Protein AF-A0A935PKX3-F1 (afdb_monomer_lite)

Radius of gyration: 15.68 Å; chains: 1; bounding box: 36×34×43 Å

pLDDT: mean 71.05, std 22.19, range [32.66, 96.31]

Sequence (102 aa):
MTRASIRSLAVVAAVDPDDPLLAIASPAQTMVAGSTWPADEAVLLPAFAQLRTRHPAARLVLVPHEPTTEHLDRIDGDAARLGRHRPGPAQPIAQGARRPSW

Structure (mmCIF, N/CA/C/O backbone):
data_AF-A0A935PKX3-F1
#
_entry.id   AF-A0A935PKX3-F1
#
loop_
_atom_site.group_PDB
_atom_site.id
_atom_site.type_symbol
_atom_site.label_atom_id
_atom_site.label_alt_id
_atom_site.label_comp_id
_atom_site.label_asym_id
_atom_site.label_entity_id
_atom_site.label_seq_id
_atom_site.pdbx_PDB_ins_code
_atom_site.Cartn_x
_atom_site.Cartn_y
_atom_site.Cartn_z
_atom_site.occupancy
_atom_site.B_iso_or_equiv
_atom_site.auth_seq_id
_atom_site.auth_comp_id
_atom_site.auth_asym_id
_atom_site.auth_atom_id
_atom_site.pdbx_PDB_model_num
ATOM 1 N N . MET A 1 1 ? 24.377 1.841 30.036 1.00 37.47 1 MET A N 1
ATOM 2 C CA . MET A 1 1 ? 23.504 1.287 28.977 1.00 37.47 1 MET A CA 1
ATOM 3 C C . MET A 1 1 ? 23.198 2.398 27.986 1.00 37.47 1 MET A C 1
ATOM 5 O O . MET A 1 1 ? 22.379 3.260 28.273 1.00 37.47 1 MET A O 1
ATOM 9 N N . THR A 1 2 ? 23.932 2.457 26.879 1.00 32.66 2 THR A N 1
ATOM 10 C CA . THR A 1 2 ? 23.853 3.564 25.916 1.00 32.66 2 THR A CA 1
ATOM 11 C C . THR A 1 2 ? 22.653 3.341 25.002 1.00 32.66 2 THR A C 1
ATOM 13 O O . THR A 1 2 ? 22.643 2.396 24.217 1.00 32.66 2 THR A O 1
ATOM 16 N N . ARG A 1 3 ? 21.616 4.179 25.127 1.00 37.12 3 ARG A N 1
ATOM 17 C CA . ARG A 1 3 ? 20.496 4.217 24.177 1.00 37.12 3 ARG A CA 1
ATOM 18 C C . ARG A 1 3 ? 21.080 4.500 22.793 1.00 37.12 3 ARG A C 1
ATOM 20 O O . ARG A 1 3 ? 21.654 5.566 22.588 1.00 37.12 3 ARG A O 1
ATOM 27 N N . ALA A 1 4 ? 20.950 3.557 21.863 1.00 33.56 4 ALA A N 1
ATOM 28 C CA . ALA A 1 4 ? 21.176 3.827 20.452 1.00 33.56 4 ALA A CA 1
ATOM 29 C C . ALA A 1 4 ? 20.239 4.973 20.046 1.00 33.56 4 ALA A C 1
ATOM 31 O O . ALA A 1 4 ? 19.024 4.799 19.966 1.00 33.56 4 ALA A O 1
ATOM 32 N N . SER A 1 5 ? 20.797 6.173 19.892 1.00 41.78 5 SER A N 1
ATOM 33 C CA . SER A 1 5 ? 20.060 7.329 19.401 1.00 41.78 5 SER A CA 1
ATOM 34 C C . SER A 1 5 ? 19.805 7.093 17.918 1.00 41.78 5 SER A C 1
ATOM 36 O O . SER A 1 5 ? 20.708 7.208 17.087 1.00 41.78 5 SER A O 1
ATOM 38 N N . ILE A 1 6 ? 18.590 6.654 17.596 1.00 37.53 6 ILE A N 1
ATOM 39 C CA . ILE A 1 6 ? 18.141 6.474 16.220 1.00 37.53 6 ILE A CA 1
ATOM 40 C C . ILE A 1 6 ? 18.097 7.873 15.594 1.00 37.53 6 ILE A C 1
ATOM 42 O O . ILE A 1 6 ? 17.214 8.674 15.901 1.00 37.53 6 ILE A O 1
ATOM 46 N N . ARG A 1 7 ? 19.062 8.173 14.715 1.00 43.88 7 ARG A N 1
ATOM 47 C CA . ARG A 1 7 ? 19.175 9.455 13.991 1.00 43.88 7 ARG A CA 1
ATOM 48 C C . ARG A 1 7 ? 17.921 9.820 13.177 1.00 43.88 7 ARG A C 1
ATOM 50 O O . ARG A 1 7 ? 17.786 10.968 12.772 1.00 43.88 7 ARG A O 1
ATOM 57 N N . SER A 1 8 ? 16.986 8.890 12.985 1.00 38.31 8 SER A N 1
ATOM 58 C CA . SER A 1 8 ? 15.720 9.114 12.279 1.00 38.31 8 SER A CA 1
ATOM 59 C C . SER A 1 8 ? 14.780 10.109 12.977 1.00 38.31 8 SER A C 1
ATOM 61 O O . SER A 1 8 ? 14.030 10.793 12.293 1.00 38.31 8 SER A O 1
ATOM 63 N N . LEU A 1 9 ? 14.830 10.250 14.310 1.00 38.75 9 LEU A N 1
ATOM 64 C CA . LEU A 1 9 ? 13.963 11.196 15.040 1.00 38.75 9 LEU A CA 1
ATOM 65 C C . LEU A 1 9 ? 14.332 12.668 14.789 1.00 38.75 9 LEU A C 1
ATOM 67 O O . LEU A 1 9 ? 13.450 13.521 14.752 1.00 38.75 9 LEU A O 1
ATOM 71 N N . ALA A 1 10 ? 15.618 12.965 14.585 1.00 35.41 10 ALA A N 1
ATOM 72 C CA . ALA A 1 10 ? 16.086 14.332 14.352 1.00 35.41 10 ALA A CA 1
ATOM 73 C C . ALA A 1 10 ? 15.699 14.859 12.961 1.00 35.41 10 ALA A C 1
ATOM 75 O O . ALA A 1 10 ? 15.433 16.046 12.815 1.00 35.41 10 ALA A O 1
ATOM 76 N N . VAL A 1 11 ? 15.628 13.978 11.955 1.00 48.41 11 VAL A N 1
ATOM 77 C CA . VAL A 1 11 ? 15.228 14.352 10.589 1.00 48.41 11 VAL A CA 1
ATOM 78 C C . VAL A 1 11 ? 13.750 14.725 10.544 1.00 48.41 11 VAL A C 1
ATOM 80 O O . VAL A 1 11 ? 13.424 15.758 9.981 1.00 48.41 11 VAL A O 1
ATOM 83 N N . VAL A 1 12 ? 12.871 13.954 11.199 1.00 49.59 12 VAL A N 1
ATOM 84 C CA . VAL A 1 12 ? 11.422 14.236 11.234 1.00 49.59 12 VAL A CA 1
ATOM 85 C C . VAL A 1 12 ? 11.116 15.572 11.918 1.00 49.59 12 VAL A C 1
ATOM 87 O O . VAL A 1 12 ? 10.255 16.306 11.453 1.00 49.59 12 VAL A O 1
ATOM 90 N N . ALA A 1 13 ? 11.840 15.920 12.985 1.00 51.97 13 ALA A N 1
ATOM 91 C CA . ALA A 1 13 ? 11.655 17.193 13.687 1.00 51.97 13 ALA A CA 1
ATOM 92 C C . ALA A 1 13 ? 12.149 18.422 12.897 1.00 51.97 13 ALA A C 1
ATOM 94 O O . ALA A 1 13 ? 11.794 19.545 13.243 1.00 51.97 13 ALA A O 1
ATOM 95 N N . ALA A 1 14 ? 12.984 18.214 11.874 1.00 55.47 14 ALA A N 1
ATOM 96 C CA . ALA A 1 14 ? 13.515 19.265 11.007 1.00 55.47 14 ALA A CA 1
ATOM 97 C C . ALA A 1 14 ? 12.725 19.423 9.695 1.00 55.47 14 ALA A C 1
ATOM 99 O O . ALA A 1 14 ? 13.052 20.299 8.895 1.00 55.47 14 ALA A O 1
ATOM 100 N N . VAL A 1 15 ? 11.721 18.570 9.460 1.00 62.34 15 VAL A N 1
ATOM 101 C CA . VAL A 1 15 ? 10.789 18.714 8.339 1.00 62.34 15 VAL A CA 1
ATOM 102 C C . VAL A 1 15 ? 9.894 19.923 8.610 1.00 62.34 15 VAL A C 1
ATOM 104 O O . VAL A 1 15 ? 9.412 20.097 9.730 1.00 62.34 15 VAL A O 1
ATOM 107 N N . ASP A 1 16 ? 9.697 20.760 7.591 1.00 67.12 16 ASP A N 1
ATOM 108 C CA . ASP A 1 16 ? 8.767 21.888 7.648 1.00 67.12 16 ASP A CA 1
ATOM 109 C C . ASP A 1 16 ? 7.384 21.382 8.114 1.00 67.12 16 ASP A C 1
ATOM 111 O O . ASP A 1 16 ? 6.899 20.404 7.547 1.00 67.12 16 ASP A O 1
ATOM 115 N N . PRO A 1 17 ? 6.747 21.976 9.142 1.00 64.81 17 PRO A N 1
ATOM 116 C CA . PRO A 1 17 ? 5.419 21.569 9.609 1.00 64.81 17 PRO A CA 1
ATOM 117 C C . PRO A 1 17 ? 4.352 21.514 8.507 1.00 64.81 17 PRO A C 1
ATOM 119 O O . PRO A 1 17 ? 3.407 20.731 8.619 1.00 64.81 17 PRO A O 1
ATOM 122 N N . ASP A 1 18 ? 4.522 22.310 7.450 1.00 66.38 18 ASP A N 1
ATOM 123 C CA . ASP A 1 18 ? 3.635 22.364 6.290 1.00 66.38 18 ASP A CA 1
ATOM 124 C C . ASP A 1 18 ? 4.097 21.447 5.136 1.00 66.38 18 ASP A C 1
ATOM 126 O O . ASP A 1 18 ? 3.485 21.432 4.063 1.00 66.38 18 ASP A O 1
ATOM 130 N N . ASP A 1 19 ? 5.155 20.649 5.331 1.00 72.88 19 ASP A N 1
ATOM 131 C CA . ASP A 1 19 ? 5.633 19.684 4.341 1.00 72.88 19 ASP A CA 1
ATOM 132 C C . ASP A 1 19 ? 4.537 18.637 4.051 1.00 72.88 19 ASP A C 1
ATOM 134 O O . ASP A 1 19 ? 4.039 17.972 4.970 1.00 72.88 19 ASP A O 1
ATOM 138 N N . PRO A 1 20 ? 4.172 18.410 2.776 1.00 65.75 20 PRO A N 1
ATOM 139 C CA . PRO A 1 20 ? 3.195 17.394 2.391 1.00 65.75 20 PRO A CA 1
ATOM 140 C C . PRO A 1 20 ? 3.506 15.982 2.918 1.00 65.75 20 PRO A C 1
ATOM 142 O O . PRO A 1 20 ? 2.588 15.177 3.094 1.00 65.75 20 PRO A O 1
ATOM 145 N N . LEU A 1 21 ? 4.772 15.661 3.205 1.00 65.69 21 LEU A N 1
ATOM 146 C CA . LEU A 1 21 ? 5.177 14.398 3.824 1.00 65.69 21 LEU A CA 1
ATOM 147 C C . LEU A 1 21 ? 4.681 14.262 5.274 1.00 65.69 21 LEU A C 1
ATOM 149 O O . LEU A 1 21 ? 4.435 13.145 5.736 1.00 65.69 21 LEU A O 1
ATOM 153 N N . LEU A 1 22 ? 4.450 15.365 5.989 1.00 64.69 22 LEU A N 1
ATOM 154 C CA . LEU A 1 22 ? 3.843 15.336 7.321 1.00 64.69 22 LEU A CA 1
ATOM 155 C C . LEU A 1 22 ? 2.333 15.080 7.277 1.00 64.69 22 LEU A C 1
ATOM 157 O O . LEU A 1 22 ? 1.787 14.547 8.238 1.00 64.69 22 LEU A O 1
ATOM 161 N N . ALA A 1 23 ? 1.654 15.286 6.142 1.00 59.94 23 ALA A N 1
ATOM 162 C CA . ALA A 1 23 ? 0.272 14.815 5.969 1.00 59.94 23 ALA A CA 1
ATOM 163 C C . ALA A 1 23 ? 0.168 13.270 6.008 1.00 59.94 23 ALA A C 1
ATOM 165 O O . ALA A 1 23 ? -0.908 12.681 6.200 1.00 59.94 23 ALA A O 1
ATOM 166 N N . ILE A 1 24 ? 1.297 12.572 5.839 1.00 57.00 24 ILE A N 1
ATOM 167 C CA . ILE A 1 24 ? 1.397 11.125 6.031 1.00 57.00 24 ILE A CA 1
ATOM 168 C C . ILE A 1 24 ? 1.506 10.767 7.525 1.00 57.00 24 ILE A C 1
ATOM 170 O O . ILE A 1 24 ? 1.018 9.709 7.932 1.00 57.00 24 ILE A O 1
ATOM 174 N N . ALA A 1 25 ? 2.044 11.672 8.351 1.00 56.81 25 ALA A N 1
ATOM 175 C CA . ALA A 1 25 ? 2.118 11.567 9.807 1.00 56.81 25 ALA A CA 1
ATOM 176 C C . ALA A 1 25 ? 0.739 11.832 10.445 1.00 56.81 25 ALA A C 1
ATOM 178 O O . ALA A 1 25 ? 0.468 12.849 11.073 1.00 56.81 25 ALA A O 1
ATOM 179 N N . SER A 1 26 ? -0.178 10.888 10.249 1.00 56.03 26 SER A N 1
ATOM 180 C CA . SER A 1 26 ? -1.461 10.856 10.955 1.00 56.03 26 SER A CA 1
ATOM 181 C C . SER A 1 26 ? -1.257 10.379 12.404 1.00 56.03 26 SER A C 1
ATOM 183 O O . SER A 1 26 ? -0.349 9.584 12.644 1.00 56.03 26 SER A O 1
ATOM 185 N N . PRO A 1 27 ? -2.132 10.742 13.368 1.00 58.00 27 PRO A N 1
ATOM 186 C CA . PRO A 1 27 ? -2.209 10.043 14.659 1.00 58.00 27 PRO A CA 1
ATOM 187 C C . PRO A 1 27 ? -2.536 8.547 14.508 1.00 58.00 27 PRO A C 1
ATOM 189 O O . PRO A 1 27 ? -2.384 7.775 15.454 1.00 58.00 27 PRO A O 1
ATOM 192 N N . ALA A 1 28 ? -2.992 8.115 13.327 1.00 63.09 28 ALA A N 1
ATOM 193 C CA . ALA A 1 28 ? -3.118 6.708 13.007 1.00 63.09 28 ALA A CA 1
ATOM 194 C C . ALA A 1 28 ? -1.743 6.045 12.834 1.00 63.09 28 ALA A C 1
ATOM 196 O O . ALA A 1 28 ? -0.863 6.545 12.131 1.00 63.09 28 ALA A O 1
ATOM 197 N N . GLN A 1 29 ? -1.593 4.867 13.438 1.00 77.38 29 GLN A N 1
ATOM 198 C CA . GLN A 1 29 ? -0.374 4.072 13.366 1.00 77.38 29 GLN A CA 1
ATOM 199 C C . GLN A 1 29 ? 0.024 3.822 11.903 1.00 77.38 29 GLN A C 1
ATOM 201 O O . GLN A 1 29 ? -0.708 3.187 11.137 1.00 77.38 29 GLN A O 1
ATOM 206 N N . THR A 1 30 ? 1.183 4.356 11.521 1.00 82.88 30 THR A N 1
ATOM 207 C CA . THR A 1 30 ? 1.726 4.256 10.166 1.00 82.88 30 THR A CA 1
ATOM 208 C C . THR A 1 30 ? 2.933 3.332 10.184 1.00 82.88 30 THR A C 1
ATOM 210 O O . THR A 1 30 ? 3.892 3.568 10.917 1.00 82.88 30 THR A O 1
ATOM 213 N N . MET A 1 31 ? 2.872 2.264 9.392 1.00 85.31 31 MET A N 1
ATOM 214 C CA . MET A 1 31 ? 3.996 1.366 9.153 1.00 85.31 31 MET A CA 1
ATOM 215 C C . MET A 1 31 ? 4.727 1.821 7.892 1.00 85.31 31 MET A C 1
ATOM 217 O O . MET A 1 31 ? 4.093 2.068 6.868 1.00 85.31 31 MET A O 1
ATOM 221 N N . VAL A 1 32 ? 6.051 1.935 7.966 1.00 88.12 32 VAL A N 1
ATOM 222 C CA . VAL A 1 32 ? 6.898 2.286 6.821 1.00 88.12 32 VAL A CA 1
ATOM 223 C C . VAL A 1 32 ? 7.807 1.101 6.527 1.00 88.12 32 VAL A C 1
ATOM 225 O O . VAL A 1 32 ? 8.593 0.705 7.386 1.00 88.12 32 VAL A O 1
ATOM 228 N N . ALA A 1 33 ? 7.688 0.535 5.329 1.00 88.94 33 ALA A N 1
ATOM 229 C CA . ALA A 1 33 ? 8.545 -0.534 4.835 1.00 88.94 33 ALA A CA 1
ATOM 230 C C . ALA A 1 33 ? 9.383 0.009 3.675 1.00 88.94 33 ALA A C 1
ATOM 232 O O . ALA A 1 33 ? 8.868 0.248 2.582 1.00 88.94 33 ALA A O 1
ATOM 233 N N . GLY A 1 34 ? 10.659 0.271 3.955 1.00 91.38 34 GLY A N 1
ATOM 234 C CA . GLY A 1 34 ? 11.612 0.797 2.984 1.00 91.38 34 GLY A CA 1
ATOM 235 C C . GLY A 1 34 ? 12.474 -0.289 2.354 1.00 91.38 34 GLY A C 1
ATOM 236 O O . GLY A 1 34 ? 12.805 -1.268 3.019 1.00 91.38 34 GLY A O 1
ATOM 237 N N . SER A 1 35 ? 12.878 -0.070 1.103 1.00 92.38 35 SER A N 1
ATOM 238 C CA . SER A 1 35 ? 13.764 -0.949 0.330 1.00 92.38 35 SER A CA 1
ATOM 239 C C . SER A 1 35 ? 13.226 -2.372 0.154 1.00 92.38 35 SER A C 1
ATOM 241 O O . SER A 1 35 ? 13.991 -3.330 0.239 1.00 92.38 35 SER A O 1
ATOM 243 N N . THR A 1 36 ? 11.920 -2.512 -0.074 1.00 95.06 36 THR A N 1
ATOM 244 C CA . THR A 1 36 ? 11.280 -3.825 -0.226 1.00 95.06 36 THR A CA 1
ATOM 245 C C . THR A 1 36 ? 11.541 -4.445 -1.594 1.00 95.06 36 THR A C 1
ATOM 247 O O . THR A 1 36 ? 11.628 -3.748 -2.604 1.00 95.06 36 THR A O 1
ATOM 250 N N . TRP A 1 37 ? 11.606 -5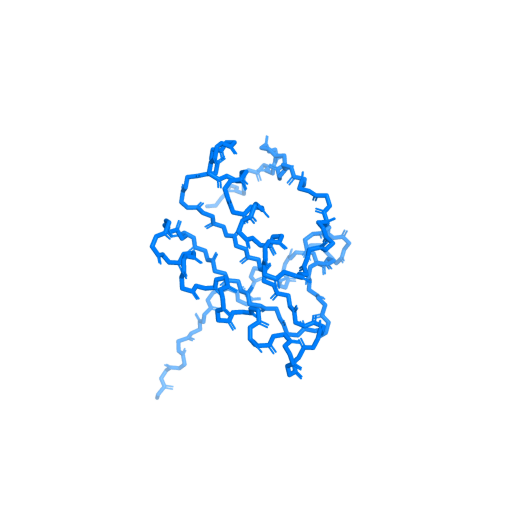.770 -1.629 1.00 96.25 37 TRP A N 1
ATOM 251 C CA . TRP A 1 37 ? 11.582 -6.585 -2.841 1.00 96.25 37 TRP A CA 1
ATOM 252 C C . TRP A 1 37 ? 10.217 -7.270 -3.010 1.00 96.25 37 TRP A C 1
ATOM 254 O O . TRP A 1 37 ? 9.458 -7.364 -2.041 1.00 96.25 37 TRP A O 1
ATOM 264 N N . PRO A 1 38 ? 9.903 -7.838 -4.194 1.00 95.75 38 PRO A N 1
ATOM 265 C CA . PRO A 1 38 ? 8.631 -8.533 -4.417 1.00 95.75 38 PRO A CA 1
ATOM 266 C C . PRO A 1 38 ? 8.293 -9.602 -3.363 1.00 95.75 38 PRO A C 1
ATOM 268 O O . PRO A 1 38 ? 7.132 -9.762 -2.989 1.00 95.75 38 PRO A O 1
ATOM 271 N N . ALA A 1 39 ? 9.301 -10.306 -2.839 1.00 96.19 39 ALA A N 1
ATOM 272 C CA . ALA A 1 39 ? 9.115 -11.303 -1.785 1.00 96.19 39 ALA A CA 1
ATOM 273 C C . ALA A 1 39 ? 8.660 -10.689 -0.447 1.00 96.19 39 ALA A C 1
ATOM 275 O O . ALA A 1 39 ? 7.826 -11.278 0.240 1.00 96.19 39 ALA A O 1
ATOM 276 N N . ASP A 1 40 ? 9.159 -9.501 -0.095 1.00 96.31 40 ASP A N 1
ATOM 277 C CA . ASP A 1 40 ? 8.739 -8.786 1.114 1.00 96.31 40 ASP A CA 1
ATOM 278 C C . ASP A 1 40 ? 7.282 -8.328 0.975 1.00 96.31 40 ASP A C 1
ATOM 280 O O . ASP A 1 40 ? 6.465 -8.498 1.879 1.00 96.31 40 ASP A O 1
ATOM 284 N N . GLU A 1 41 ? 6.930 -7.786 -0.190 1.00 95.12 41 GLU A N 1
ATOM 285 C CA . GLU A 1 41 ? 5.602 -7.241 -0.499 1.00 95.12 41 GLU A CA 1
ATOM 286 C C . GLU A 1 41 ? 4.515 -8.315 -0.450 1.00 95.12 41 GLU A C 1
ATOM 288 O O . GLU A 1 41 ? 3.438 -8.080 0.106 1.00 95.12 41 GLU A O 1
ATOM 293 N N . ALA A 1 42 ? 4.829 -9.515 -0.951 1.00 94.88 42 ALA A N 1
ATOM 294 C CA . ALA A 1 42 ? 3.951 -10.681 -0.913 1.00 94.88 42 ALA A CA 1
ATOM 295 C C . ALA A 1 42 ? 3.572 -11.104 0.519 1.00 94.88 42 ALA A C 1
ATOM 297 O O . ALA A 1 42 ? 2.522 -11.713 0.723 1.00 94.88 42 ALA A O 1
ATOM 298 N N . VAL A 1 43 ? 4.394 -10.763 1.516 1.00 96.06 43 VAL A N 1
ATOM 299 C CA . VAL A 1 43 ? 4.115 -11.005 2.940 1.00 96.06 43 VAL A CA 1
ATOM 300 C C . VAL A 1 43 ? 3.484 -9.776 3.597 1.00 96.06 43 VAL A C 1
ATOM 302 O O . VAL A 1 43 ? 2.497 -9.891 4.329 1.00 96.06 43 VAL A O 1
ATOM 305 N N . LEU A 1 44 ? 4.032 -8.587 3.335 1.00 94.62 44 LEU A N 1
ATOM 306 C CA . LEU A 1 44 ? 3.630 -7.334 3.974 1.00 94.62 44 LEU A CA 1
ATOM 307 C C . LEU A 1 44 ? 2.193 -6.937 3.634 1.00 94.62 44 LEU A C 1
ATOM 309 O O . LEU A 1 44 ? 1.443 -6.563 4.536 1.00 94.62 44 LEU A O 1
ATOM 313 N N . LEU A 1 45 ? 1.792 -7.033 2.364 1.00 93.31 45 LEU A N 1
ATOM 314 C CA . LEU A 1 45 ? 0.458 -6.634 1.914 1.00 93.31 45 LEU A CA 1
ATOM 315 C C . LEU A 1 45 ? -0.668 -7.436 2.598 1.00 93.31 45 LEU A C 1
ATOM 317 O O . LEU A 1 45 ? -1.542 -6.810 3.210 1.00 93.31 45 LEU A O 1
ATOM 321 N N . PRO A 1 46 ? -0.676 -8.787 2.591 1.00 93.81 46 PRO A N 1
ATOM 322 C CA . PRO A 1 46 ? -1.723 -9.547 3.273 1.00 93.81 46 PRO A CA 1
ATOM 323 C C . PRO A 1 46 ? -1.666 -9.396 4.798 1.00 93.81 46 PRO A C 1
ATOM 325 O O . PRO A 1 46 ? -2.717 -9.286 5.435 1.00 93.81 46 PRO A O 1
ATOM 328 N N . ALA A 1 47 ? -0.474 -9.330 5.401 1.00 93.69 47 ALA A N 1
ATOM 329 C CA . ALA A 1 47 ? -0.339 -9.101 6.840 1.00 93.69 47 ALA A CA 1
ATOM 330 C C . ALA A 1 47 ? -0.924 -7.740 7.251 1.00 93.69 47 ALA A C 1
ATOM 332 O O . ALA A 1 47 ? -1.661 -7.632 8.234 1.00 93.69 47 ALA A O 1
ATOM 333 N N . PHE A 1 48 ? -0.659 -6.699 6.462 1.00 92.62 48 PHE A N 1
ATOM 334 C CA . PHE A 1 48 ? -1.199 -5.370 6.700 1.00 92.62 48 PHE A CA 1
ATOM 335 C C . PHE A 1 48 ? -2.716 -5.305 6.460 1.00 92.62 48 PHE A C 1
ATOM 337 O O . PHE A 1 48 ? -3.438 -4.671 7.234 1.00 92.62 48 PHE A O 1
ATOM 344 N N . ALA A 1 49 ? -3.236 -6.015 5.456 1.00 91.56 49 ALA A N 1
ATOM 345 C CA . ALA A 1 49 ? -4.677 -6.151 5.253 1.00 91.56 49 ALA A CA 1
ATOM 346 C C . ALA A 1 49 ? -5.366 -6.779 6.481 1.00 91.56 49 ALA A C 1
ATOM 348 O O . ALA A 1 49 ? -6.392 -6.270 6.941 1.00 91.56 49 ALA A O 1
ATOM 349 N N . GLN A 1 50 ? -4.763 -7.814 7.079 1.00 91.94 50 GLN A N 1
ATOM 350 C CA . GLN A 1 50 ? -5.245 -8.400 8.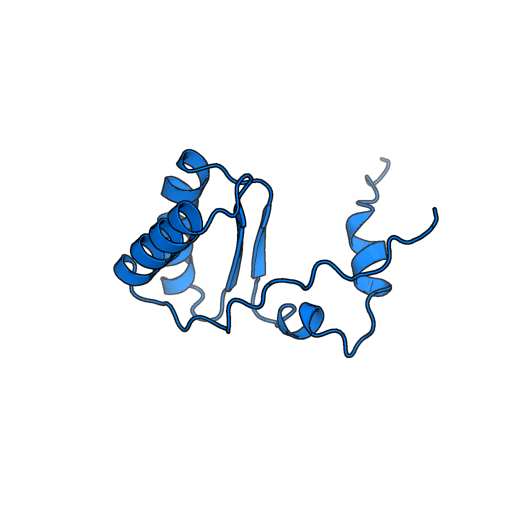334 1.00 91.94 50 GLN A CA 1
ATOM 351 C C . GLN A 1 50 ? -5.153 -7.417 9.505 1.00 91.94 50 GLN A C 1
ATOM 353 O O . GLN A 1 50 ? -6.106 -7.300 10.277 1.00 91.94 50 GLN A O 1
ATOM 358 N N . LEU A 1 51 ? -4.052 -6.672 9.640 1.00 89.25 51 LEU A N 1
ATOM 359 C CA . LEU A 1 51 ? -3.899 -5.642 10.673 1.00 89.25 51 LEU A CA 1
ATOM 360 C C . LEU A 1 51 ? -5.033 -4.609 10.603 1.00 89.25 51 LEU A C 1
ATOM 362 O O . LEU A 1 51 ? -5.620 -4.256 11.628 1.00 89.25 51 LEU A O 1
ATOM 366 N N . ARG A 1 52 ? -5.402 -4.178 9.392 1.00 89.12 52 ARG A N 1
ATOM 367 C CA . ARG A 1 52 ? -6.467 -3.190 9.171 1.00 89.12 52 ARG A CA 1
ATOM 368 C C . ARG A 1 52 ? -7.863 -3.659 9.562 1.00 89.12 52 ARG A C 1
ATOM 370 O O . ARG A 1 52 ? -8.735 -2.817 9.754 1.00 89.12 52 ARG A O 1
ATOM 377 N N . THR A 1 53 ? -8.090 -4.962 9.731 1.00 88.31 53 THR A N 1
ATOM 378 C CA . THR A 1 53 ? -9.352 -5.460 10.309 1.00 88.31 53 THR A CA 1
ATOM 379 C C . THR A 1 53 ? -9.514 -5.048 11.775 1.00 88.31 53 THR A C 1
ATOM 381 O O . THR A 1 53 ? -10.633 -4.823 12.223 1.00 88.31 53 THR A O 1
ATOM 384 N N . ARG A 1 54 ? -8.398 -4.894 12.502 1.00 89.25 54 ARG A N 1
ATOM 385 C CA . ARG A 1 54 ? -8.352 -4.483 13.916 1.00 89.25 54 ARG A CA 1
ATOM 386 C C . ARG A 1 54 ? -8.050 -2.995 14.081 1.00 89.25 54 ARG A C 1
ATOM 388 O O . ARG A 1 54 ? -8.523 -2.373 15.025 1.00 89.25 54 ARG A O 1
ATOM 395 N N . HIS A 1 55 ? -7.302 -2.419 13.140 1.00 87.12 55 HIS A N 1
ATOM 396 C CA . HIS A 1 55 ? -6.914 -1.008 13.127 1.00 87.12 55 HIS A CA 1
ATOM 397 C C . HIS A 1 55 ? -7.298 -0.357 11.786 1.00 87.12 55 HIS A C 1
ATOM 399 O O . HIS A 1 55 ? -6.435 -0.160 10.928 1.00 87.12 55 HIS A O 1
ATOM 405 N N . PRO A 1 56 ? -8.579 -0.003 11.567 1.00 86.75 56 PRO A N 1
ATOM 406 C CA . PRO A 1 56 ? -9.067 0.440 10.254 1.00 86.75 56 PRO A CA 1
ATOM 407 C C . PRO A 1 56 ? -8.362 1.677 9.687 1.00 86.75 56 PRO A C 1
ATOM 409 O O . PRO A 1 56 ? -8.254 1.818 8.465 1.00 86.75 56 PRO A O 1
ATOM 412 N N . ALA A 1 57 ? -7.875 2.545 10.579 1.00 82.69 57 ALA A N 1
ATOM 413 C CA . ALA A 1 57 ? -7.158 3.771 10.250 1.00 82.69 57 ALA A CA 1
AT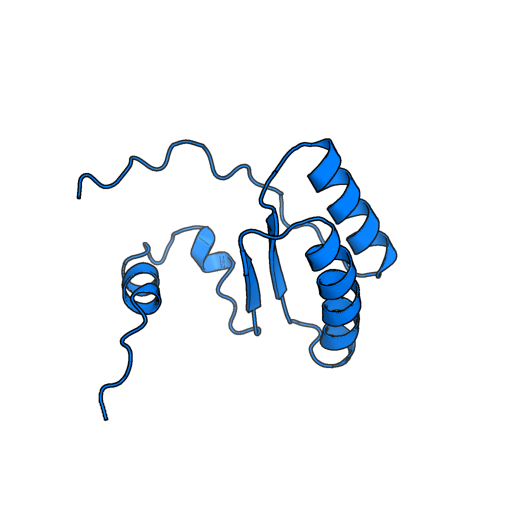OM 414 C C . ALA A 1 57 ? -5.656 3.563 9.982 1.00 82.69 57 ALA A C 1
ATOM 416 O O . ALA A 1 57 ? -5.007 4.502 9.530 1.00 82.69 57 ALA A O 1
ATOM 417 N N . ALA A 1 58 ? -5.095 2.377 10.258 1.00 85.00 58 ALA A N 1
ATOM 418 C CA . ALA A 1 58 ? -3.674 2.122 10.043 1.00 85.00 58 ALA A CA 1
ATOM 419 C C . ALA A 1 58 ? -3.285 2.347 8.575 1.00 85.00 58 ALA A C 1
ATOM 421 O O . ALA A 1 58 ? -4.052 2.035 7.655 1.00 85.00 58 ALA A O 1
ATOM 422 N N . ARG A 1 59 ? -2.071 2.866 8.366 1.00 85.62 59 ARG A N 1
ATOM 423 C CA . ARG A 1 59 ? -1.509 3.195 7.046 1.00 85.62 59 ARG A CA 1
ATOM 424 C C . ARG A 1 59 ? -0.224 2.405 6.804 1.00 85.62 59 ARG A C 1
ATOM 426 O O . ARG A 1 59 ? 0.524 2.147 7.745 1.00 85.62 59 ARG A O 1
ATOM 433 N N . LEU A 1 60 ? 0.023 2.045 5.549 1.00 87.25 60 LEU A N 1
ATOM 434 C CA . LEU A 1 60 ? 1.277 1.452 5.094 1.00 87.25 60 LEU A CA 1
ATOM 435 C C . LEU A 1 60 ? 1.879 2.377 4.042 1.00 87.25 60 LEU A C 1
ATOM 437 O O . LEU A 1 60 ? 1.212 2.710 3.065 1.00 87.25 60 LEU A O 1
ATOM 441 N N . VAL A 1 61 ? 3.124 2.783 4.261 1.00 88.31 61 VAL A N 1
ATOM 442 C CA . VAL A 1 61 ? 3.978 3.389 3.241 1.00 88.31 61 VAL A CA 1
ATOM 443 C C . VAL A 1 61 ? 4.960 2.316 2.797 1.00 88.31 61 VAL A C 1
ATOM 445 O O . VAL A 1 61 ? 5.749 1.826 3.607 1.00 88.31 61 VAL A O 1
ATOM 448 N N . LEU A 1 62 ? 4.883 1.939 1.527 1.00 88.00 62 LEU A N 1
ATOM 449 C CA . LEU A 1 62 ? 5.730 0.926 0.915 1.00 88.00 62 LEU A CA 1
ATOM 450 C C . LEU A 1 62 ? 6.677 1.614 -0.071 1.00 88.00 62 LEU A C 1
ATOM 452 O O . LEU A 1 62 ? 6.221 2.370 -0.927 1.00 88.00 62 LEU A O 1
ATOM 456 N N . VAL A 1 63 ? 7.981 1.383 0.074 1.00 91.94 63 VAL A N 1
ATOM 457 C CA . VAL A 1 63 ? 9.013 1.972 -0.787 1.00 91.94 63 VAL A CA 1
ATOM 458 C C . VAL A 1 63 ? 9.829 0.833 -1.406 1.00 91.94 63 VAL A C 1
ATOM 460 O O . VAL A 1 63 ? 10.762 0.345 -0.758 1.00 91.94 63 VAL A O 1
ATOM 463 N N . PRO A 1 64 ? 9.473 0.376 -2.620 1.00 90.31 64 PRO A N 1
ATOM 464 C CA . PRO A 1 64 ? 10.172 -0.719 -3.280 1.00 90.31 64 PRO A CA 1
ATOM 465 C C . PRO A 1 64 ? 11.601 -0.322 -3.655 1.00 90.31 64 PRO A C 1
ATOM 467 O O . PRO A 1 64 ? 11.890 0.847 -3.919 1.00 90.31 64 PRO A O 1
ATOM 470 N N . HIS A 1 65 ? 12.494 -1.310 -3.698 1.00 93.12 65 HIS A N 1
ATOM 471 C CA . HIS A 1 65 ? 13.874 -1.142 -4.156 1.00 93.12 65 HIS A CA 1
ATOM 472 C C . HIS A 1 65 ? 13.929 -0.673 -5.620 1.00 93.12 65 HIS A C 1
ATOM 474 O O . HIS A 1 65 ? 14.806 0.105 -5.989 1.00 93.12 65 HIS A O 1
ATOM 480 N N . GLU A 1 66 ? 12.952 -1.099 -6.428 1.00 92.62 66 GLU A N 1
ATOM 481 C CA . GLU A 1 66 ? 12.826 -0.778 -7.850 1.00 92.62 66 GLU A CA 1
ATOM 482 C C . GLU A 1 66 ? 11.433 -0.189 -8.150 1.00 92.62 66 GLU A C 1
ATOM 484 O O . GLU A 1 66 ? 10.492 -0.922 -8.446 1.00 92.62 66 GLU A O 1
ATOM 489 N N . PRO A 1 67 ? 11.251 1.143 -8.086 1.00 91.12 67 PRO A N 1
ATOM 490 C CA . PRO A 1 67 ? 9.958 1.788 -8.326 1.00 91.12 67 PRO A CA 1
ATOM 491 C C . PRO A 1 67 ? 9.656 1.929 -9.831 1.00 91.12 67 PRO A C 1
ATOM 493 O O . PRO A 1 67 ? 9.403 3.027 -10.328 1.00 91.12 67 PRO A O 1
ATOM 496 N N . THR A 1 68 ? 9.726 0.828 -10.583 1.00 92.81 68 THR A N 1
ATOM 497 C CA . THR A 1 68 ? 9.330 0.801 -11.999 1.00 92.81 68 THR A CA 1
ATOM 498 C C . THR A 1 68 ? 7.805 0.829 -12.125 1.00 92.81 68 THR A C 1
ATOM 500 O O . THR A 1 68 ? 7.098 0.385 -11.223 1.00 92.81 68 THR A O 1
ATOM 503 N N . THR A 1 69 ? 7.275 1.326 -13.247 1.00 91.81 69 THR A N 1
ATOM 504 C CA . THR A 1 69 ? 5.819 1.356 -13.490 1.00 91.81 69 THR A CA 1
ATOM 505 C C . THR A 1 69 ? 5.192 -0.031 -13.356 1.00 91.81 69 THR A C 1
ATOM 507 O O . THR A 1 69 ? 4.215 -0.183 -12.638 1.00 91.81 69 THR A O 1
ATOM 510 N N . GLU A 1 70 ? 5.807 -1.057 -13.949 1.00 93.94 70 GLU A N 1
ATOM 511 C CA . GLU A 1 70 ? 5.328 -2.443 -13.862 1.00 93.94 70 GLU A CA 1
ATOM 512 C C . GLU A 1 70 ? 5.286 -2.959 -12.414 1.00 93.94 70 GLU A C 1
ATOM 514 O O . GLU A 1 70 ? 4.321 -3.606 -12.000 1.00 93.94 70 GLU A O 1
ATOM 519 N N . HIS A 1 71 ? 6.316 -2.654 -11.616 1.00 93.06 71 HIS A N 1
ATOM 520 C CA . HIS A 1 71 ? 6.364 -3.056 -10.211 1.00 93.06 71 HIS A CA 1
ATOM 521 C C . HIS A 1 71 ? 5.263 -2.355 -9.408 1.00 93.06 71 HIS A C 1
ATOM 523 O O . HIS A 1 71 ? 4.543 -3.012 -8.653 1.00 93.06 71 HIS A O 1
ATOM 529 N N . LEU A 1 72 ? 5.093 -1.044 -9.595 1.00 92.06 72 LEU A N 1
ATOM 530 C CA . LEU A 1 72 ? 4.057 -0.263 -8.915 1.00 92.06 72 LEU A CA 1
ATOM 531 C C . LEU A 1 72 ? 2.644 -0.727 -9.301 1.00 92.06 72 LEU A C 1
ATOM 533 O O . LEU A 1 72 ? 1.822 -0.935 -8.412 1.00 92.06 72 LEU A O 1
ATOM 537 N N . ASP A 1 73 ? 2.392 -0.997 -10.584 1.00 91.81 73 ASP A N 1
ATOM 538 C CA . ASP A 1 73 ? 1.107 -1.513 -11.070 1.00 91.81 73 ASP A CA 1
ATOM 539 C C . ASP A 1 73 ? 0.771 -2.878 -10.446 1.00 91.81 73 ASP A C 1
ATOM 541 O O . ASP A 1 73 ? -0.376 -3.145 -10.070 1.00 91.81 73 ASP A O 1
ATOM 545 N N . ARG A 1 74 ? 1.776 -3.751 -10.278 1.00 93.69 74 ARG A N 1
ATOM 546 C CA . ARG A 1 74 ? 1.612 -5.035 -9.580 1.00 93.69 74 ARG A CA 1
ATOM 547 C C . ARG A 1 74 ? 1.242 -4.832 -8.109 1.00 93.69 74 ARG A C 1
ATOM 549 O O . ARG A 1 74 ? 0.295 -5.470 -7.646 1.00 93.69 74 ARG A O 1
ATOM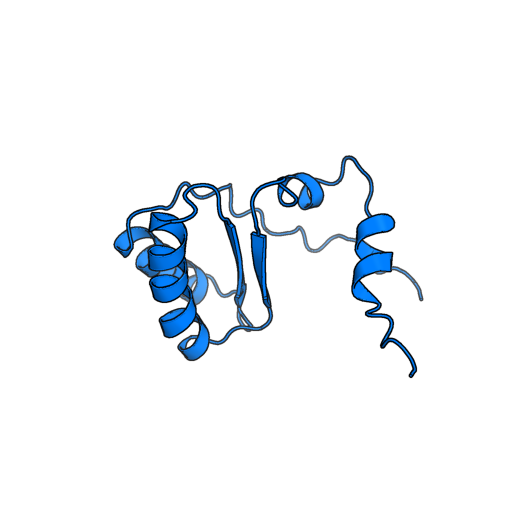 556 N N . ILE A 1 75 ? 1.953 -3.951 -7.395 1.00 92.19 75 ILE A N 1
ATOM 557 C CA . ILE A 1 75 ? 1.656 -3.613 -5.991 1.00 92.19 75 ILE A CA 1
ATOM 558 C C . ILE A 1 75 ? 0.226 -3.077 -5.862 1.00 92.19 75 ILE A C 1
ATOM 560 O O . ILE A 1 75 ? -0.520 -3.539 -4.997 1.00 92.19 75 ILE A O 1
ATOM 564 N N . ASP A 1 76 ? -0.176 -2.143 -6.726 1.00 90.56 76 ASP A N 1
ATOM 565 C CA . ASP A 1 76 ? -1.520 -1.560 -6.713 1.00 90.56 76 ASP A CA 1
ATOM 566 C C . ASP A 1 76 ? -2.595 -2.623 -6.984 1.00 90.56 76 ASP A C 1
ATOM 568 O O . ASP A 1 76 ? -3.619 -2.674 -6.294 1.00 90.56 76 ASP A O 1
ATOM 572 N N . GLY A 1 77 ? -2.344 -3.532 -7.931 1.00 91.31 77 GLY A N 1
ATOM 573 C CA . GLY A 1 77 ? -3.218 -4.670 -8.214 1.00 91.31 77 GLY A CA 1
ATOM 574 C C . GLY A 1 77 ? -3.366 -5.629 -7.027 1.00 91.31 77 GLY A C 1
ATOM 575 O O . GLY A 1 77 ? -4.483 -6.042 -6.698 1.00 91.31 77 GLY A O 1
ATOM 576 N N . ASP A 1 78 ? -2.265 -5.968 -6.354 1.00 90.94 78 ASP A N 1
ATOM 577 C CA . ASP A 1 78 ? -2.270 -6.796 -5.142 1.00 90.94 78 ASP A CA 1
ATOM 578 C C . ASP A 1 78 ? -3.027 -6.110 -3.995 1.00 90.94 78 ASP A C 1
ATOM 580 O O . ASP A 1 78 ? -3.879 -6.723 -3.344 1.00 90.94 78 ASP A O 1
ATOM 584 N N . ALA A 1 79 ? -2.787 -4.816 -3.780 1.00 87.62 79 ALA A N 1
ATOM 585 C CA . ALA A 1 79 ? -3.443 -4.038 -2.737 1.00 87.62 79 ALA A CA 1
ATOM 586 C C . ALA A 1 79 ? -4.956 -3.875 -2.982 1.00 87.62 79 ALA A C 1
ATOM 588 O O . ALA A 1 79 ? -5.754 -3.947 -2.037 1.00 87.62 79 ALA A O 1
ATOM 589 N N . ALA A 1 80 ? -5.374 -3.708 -4.241 1.00 85.88 80 ALA A N 1
ATOM 590 C CA . ALA A 1 80 ? -6.782 -3.655 -4.627 1.00 85.88 80 ALA A CA 1
ATOM 591 C C . ALA A 1 80 ? -7.506 -4.982 -4.346 1.00 85.88 80 ALA A C 1
ATOM 593 O O . ALA A 1 80 ? -8.606 -4.971 -3.785 1.00 85.88 80 ALA A O 1
ATOM 594 N N . ARG A 1 81 ? -6.874 -6.129 -4.650 1.00 86.75 81 ARG A N 1
ATOM 595 C CA . ARG A 1 81 ? -7.418 -7.473 -4.361 1.00 86.75 81 ARG A CA 1
ATOM 596 C C . ARG A 1 81 ? -7.651 -7.721 -2.871 1.00 86.75 81 ARG A C 1
ATOM 598 O O . ARG A 1 81 ? -8.571 -8.448 -2.507 1.00 86.75 81 ARG A O 1
ATOM 605 N N . LEU A 1 82 ? -6.855 -7.094 -2.008 1.00 83.56 82 LEU A N 1
ATOM 606 C CA . LEU A 1 82 ? -6.973 -7.196 -0.550 1.00 83.56 82 LEU A CA 1
ATOM 607 C C . LEU A 1 82 ? -8.020 -6.236 0.051 1.00 83.56 82 LEU A C 1
ATOM 609 O O . LEU A 1 82 ?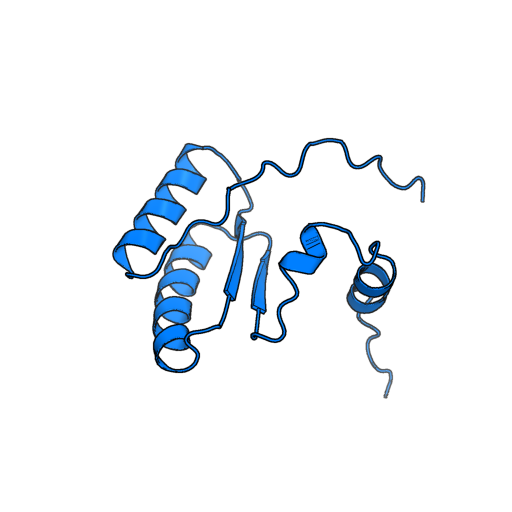 -8.218 -6.197 1.267 1.00 83.56 82 LEU A O 1
ATOM 613 N N . GLY A 1 83 ? -8.737 -5.492 -0.796 1.00 67.31 83 GLY A N 1
ATOM 614 C CA . GLY A 1 83 ? -10.030 -4.908 -0.455 1.00 67.31 83 GLY A CA 1
ATOM 615 C C . GLY A 1 83 ? -10.005 -3.542 0.217 1.00 67.31 83 GLY A C 1
ATOM 616 O O . GLY A 1 83 ? -11.049 -3.123 0.714 1.00 67.31 83 GLY A O 1
ATOM 617 N N . ARG A 1 84 ? -8.881 -2.810 0.251 1.00 63.03 84 ARG A N 1
ATOM 618 C CA . ARG A 1 84 ? -8.871 -1.427 0.767 1.00 63.03 84 ARG A CA 1
ATOM 619 C C . ARG A 1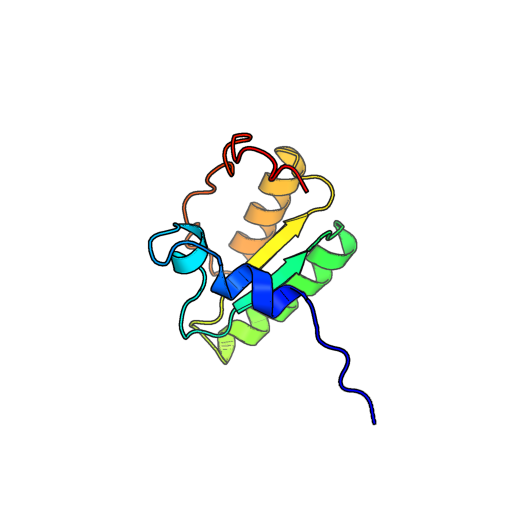 84 ? -7.739 -0.575 0.190 1.00 63.03 84 ARG A C 1
ATOM 621 O O . ARG A 1 84 ? -6.773 -0.283 0.897 1.00 63.03 84 ARG A O 1
ATOM 628 N N . HIS A 1 85 ? -7.933 -0.052 -1.015 1.00 49.62 85 HIS A N 1
ATOM 629 C CA . HIS A 1 85 ? -7.189 1.112 -1.490 1.00 49.62 85 HIS A CA 1
ATOM 630 C C . HIS A 1 85 ? -8.155 2.277 -1.722 1.00 49.62 85 HIS A C 1
ATOM 632 O O . HIS A 1 85 ? -9.046 2.204 -2.561 1.00 49.62 85 HIS A O 1
ATOM 638 N N . ARG A 1 86 ? -7.977 3.370 -0.976 1.00 45.50 86 ARG A N 1
ATOM 639 C CA . ARG A 1 86 ? -8.158 4.693 -1.568 1.00 45.50 86 ARG A CA 1
ATOM 640 C C . ARG A 1 86 ? -6.733 5.112 -1.899 1.00 45.50 86 ARG A C 1
ATOM 642 O O . ARG A 1 86 ? -6.021 5.452 -0.953 1.00 45.50 86 ARG A O 1
ATOM 649 N N . PRO A 1 87 ? -6.273 4.996 -3.155 1.00 45.69 87 PRO A N 1
ATOM 650 C CA . PRO A 1 87 ? -4.980 5.554 -3.499 1.00 45.69 87 PRO A CA 1
ATOM 651 C C . PRO A 1 87 ? -5.039 7.040 -3.129 1.00 45.69 87 PRO A C 1
ATOM 653 O O . PRO A 1 87 ? -5.884 7.790 -3.623 1.00 45.69 87 PRO A O 1
ATOM 656 N N . GLY A 1 88 ? -4.202 7.459 -2.177 1.00 50.06 88 GLY A N 1
ATOM 657 C CA . GLY A 1 88 ? -3.742 8.841 -2.204 1.00 50.06 88 GLY A CA 1
ATOM 658 C C . GLY A 1 88 ? -3.011 9.024 -3.533 1.00 50.06 88 GLY A C 1
ATOM 659 O O . GLY A 1 88 ? -2.474 8.033 -4.035 1.00 50.06 88 GLY A O 1
ATOM 660 N N . PRO A 1 89 ? -3.026 10.218 -4.144 1.00 39.56 89 PRO A N 1
ATOM 661 C CA . PRO A 1 89 ? -2.319 10.415 -5.400 1.00 39.56 89 PRO A CA 1
ATOM 662 C C . PRO A 1 89 ? -0.889 9.905 -5.220 1.00 39.56 89 PRO A C 1
ATOM 664 O O . PRO A 1 89 ? -0.191 10.357 -4.309 1.00 39.56 89 PRO A O 1
ATOM 667 N N . ALA A 1 90 ? -0.492 8.931 -6.044 1.00 43.75 90 ALA A N 1
ATOM 668 C CA . ALA A 1 90 ? 0.902 8.573 -6.217 1.00 43.75 90 ALA A CA 1
ATOM 669 C C . ALA A 1 90 ? 1.562 9.821 -6.795 1.00 43.75 90 ALA A C 1
ATOM 671 O O . ALA A 1 90 ? 1.553 10.051 -8.000 1.00 43.75 90 ALA A O 1
ATOM 672 N N . GLN A 1 91 ? 2.005 10.716 -5.918 1.00 42.00 91 GLN A N 1
ATOM 673 C CA . GLN A 1 91 ? 2.822 11.825 -6.345 1.00 42.00 91 GLN A CA 1
ATOM 674 C C . GLN A 1 91 ? 4.207 11.231 -6.549 1.00 42.00 91 GLN A C 1
ATOM 676 O O . GLN A 1 91 ? 4.767 10.680 -5.595 1.00 42.00 91 GLN A O 1
ATOM 681 N N . PRO A 1 92 ? 4.779 11.324 -7.759 1.00 38.06 92 PRO A N 1
ATOM 682 C CA . PRO A 1 92 ? 6.218 11.262 -7.868 1.00 38.06 92 PRO A CA 1
ATOM 683 C C . PRO A 1 92 ? 6.729 12.300 -6.873 1.00 38.06 92 PRO A C 1
ATOM 685 O O . PRO A 1 92 ? 6.420 13.485 -7.011 1.00 38.06 92 PRO A O 1
ATOM 688 N N . ILE A 1 93 ? 7.444 11.868 -5.834 1.00 43.50 93 ILE A N 1
ATOM 689 C CA . ILE A 1 93 ? 8.295 12.789 -5.090 1.00 43.50 93 ILE A CA 1
ATOM 690 C C . ILE A 1 93 ? 9.207 13.389 -6.149 1.00 43.50 93 ILE A C 1
ATOM 692 O O . ILE A 1 93 ? 10.062 12.697 -6.702 1.00 43.50 93 ILE A O 1
ATOM 696 N N . ALA A 1 94 ? 8.905 14.629 -6.542 1.00 38.22 94 ALA A N 1
ATOM 697 C CA . ALA A 1 94 ? 9.614 15.311 -7.601 1.00 38.22 94 ALA A CA 1
ATOM 698 C C . ALA A 1 94 ? 11.106 15.155 -7.313 1.00 38.22 94 ALA A C 1
ATOM 700 O O . ALA A 1 94 ? 11.569 15.478 -6.213 1.00 38.22 94 ALA A O 1
ATOM 701 N N . GLN A 1 95 ? 11.847 14.609 -8.277 1.00 41.88 95 GLN A N 1
ATOM 702 C CA . GLN A 1 95 ? 13.303 14.583 -8.240 1.00 41.88 95 GLN A CA 1
ATOM 703 C C . GLN A 1 95 ? 13.781 16.042 -8.279 1.00 41.88 95 GLN A C 1
ATOM 705 O O . GLN A 1 95 ? 14.024 16.611 -9.335 1.00 41.88 95 GLN A O 1
ATOM 710 N N . GLY A 1 96 ? 13.786 16.695 -7.121 1.00 39.28 96 GLY A N 1
ATOM 711 C CA . GLY A 1 96 ? 13.930 18.144 -7.024 1.00 39.28 96 GLY A CA 1
ATOM 712 C C . GLY A 1 96 ? 14.105 18.676 -5.605 1.00 39.28 96 GLY A C 1
ATOM 713 O O . GLY A 1 96 ? 14.368 19.868 -5.443 1.00 39.28 96 GLY A O 1
ATOM 714 N N . ALA A 1 97 ? 14.045 17.827 -4.573 1.00 43.03 97 ALA A N 1
ATOM 715 C CA . ALA A 1 97 ? 14.569 18.200 -3.266 1.00 43.03 97 ALA A CA 1
ATOM 716 C C . ALA A 1 97 ? 16.089 18.362 -3.402 1.00 43.03 97 ALA A C 1
ATOM 718 O O . ALA A 1 97 ? 16.833 17.383 -3.508 1.00 43.03 97 ALA A O 1
ATOM 719 N N . ARG A 1 98 ? 16.539 19.621 -3.488 1.00 40.88 98 ARG A N 1
ATOM 720 C CA . ARG A 1 98 ? 17.955 19.992 -3.450 1.00 40.88 98 ARG A CA 1
ATOM 721 C C . ARG A 1 98 ? 18.632 19.195 -2.342 1.00 40.88 98 ARG A C 1
ATOM 723 O O . ARG A 1 98 ? 18.227 19.275 -1.185 1.00 40.88 98 ARG A O 1
ATOM 730 N N . ARG A 1 99 ? 19.656 18.427 -2.720 1.00 38.56 99 ARG A N 1
ATOM 731 C CA . ARG A 1 99 ? 20.535 17.730 -1.782 1.00 38.56 99 ARG A CA 1
ATOM 732 C C . ARG A 1 99 ? 21.020 18.739 -0.732 1.00 38.56 99 ARG A C 1
ATOM 734 O O . ARG A 1 99 ? 21.602 19.749 -1.135 1.00 38.56 99 ARG A O 1
ATOM 741 N N . PRO A 1 100 ? 20.811 18.502 0.572 1.00 41.44 100 PRO A N 1
ATOM 742 C CA . PRO A 1 100 ? 21.532 19.244 1.591 1.00 41.44 100 PRO A CA 1
ATOM 743 C C . PRO A 1 100 ? 23.028 19.033 1.355 1.00 41.44 100 PRO A C 1
ATOM 745 O O . PRO A 1 100 ? 23.477 17.902 1.172 1.00 41.44 100 PRO A O 1
ATOM 748 N N . SER A 1 101 ? 23.785 20.123 1.295 1.00 40.25 101 SER A N 1
ATOM 749 C CA . SER A 1 101 ? 25.239 20.091 1.184 1.00 40.25 101 SER A CA 1
ATOM 750 C C . SER A 1 101 ? 25.850 19.799 2.553 1.00 40.25 101 SER A C 1
ATOM 752 O O . SER A 1 101 ? 26.364 20.719 3.182 1.00 40.25 101 SER A O 1
ATOM 754 N N . TRP A 1 102 ? 25.754 18.558 3.028 1.00 46.09 102 TRP A N 1
ATOM 755 C CA . TRP A 1 102 ? 26.489 18.076 4.202 1.00 46.09 102 TRP A CA 1
ATOM 756 C C . TRP A 1 102 ? 26.903 16.622 3.998 1.00 46.09 102 TRP A C 1
ATOM 758 O O . TRP A 1 102 ? 26.028 15.816 3.605 1.00 46.09 102 TRP A O 1
#

Secondary structure (DSSP, 8-state):
------THHHHHHTS-TT-TTGGG--SS-EEEEEEE-HHHHHHHHHHHHHHHHH-TT-EEEEEESS--HHHHHHHHHHHHHTT---PPP-----TTS-----

Foldseek 3Di:
DDPPPPCVVVVVVPPDCPPPVCVQVDPQAEAEAAQDDPVRLVVCLLVVLVVCVVRVRYYYHYHYNDPDPVVVVVSVVSNVVSPDDPDDPPDPPPPDPPPDPD